Protein AF-A0A3S0S2R3-F1 (afdb_monomer_lite)

Sequence (125 aa):
MLTPEHFPPTIFMGAHTEQGGRIASILKVTPQFHRQPNHDWGVLYRLECEQSPVIDWCDAGFAKCKAGEQAPVIVALEAAAAAADARYIDYLRRLAPEEAAKIVEAEIDNKESVGASGPFMLLTY

Structure (mmCIF, N/CA/C/O backbone):
data_AF-A0A3S0S2R3-F1
#
_entry.id   AF-A0A3S0S2R3-F1
#
loop_
_atom_site.group_PDB
_atom_site.id
_atom_site.type_symbol
_atom_site.label_atom_id
_atom_site.label_alt_id
_atom_site.label_comp_id
_atom_site.label_asym_id
_atom_site.label_entity_id
_atom_site.label_seq_id
_atom_site.pdbx_PDB_ins_code
_atom_site.Cartn_x
_atom_site.Cartn_y
_atom_site.Cartn_z
_atom_site.occupancy
_atom_site.B_iso_or_equiv
_atom_site.auth_seq_id
_atom_site.auth_comp_id
_atom_site.auth_asym_id
_atom_site.auth_atom_id
_atom_site.pdbx_PDB_model_num
ATOM 1 N N . MET A 1 1 ? 20.050 8.092 -18.009 1.00 79.00 1 MET A N 1
ATOM 2 C CA . MET A 1 1 ? 19.028 7.094 -18.384 1.00 79.00 1 MET A CA 1
ATOM 3 C C . MET A 1 1 ? 18.214 6.817 -17.139 1.00 79.00 1 MET A C 1
ATOM 5 O O . MET A 1 1 ? 18.826 6.572 -16.104 1.00 79.00 1 MET A O 1
ATOM 9 N N . LEU A 1 2 ? 16.888 6.940 -17.213 1.00 88.56 2 LEU A N 1
ATOM 10 C CA . LEU A 1 2 ? 16.017 6.607 -16.089 1.00 88.56 2 LEU A CA 1
ATOM 11 C C . LEU A 1 2 ? 16.052 5.097 -15.848 1.00 88.56 2 LEU A C 1
ATOM 13 O O . LEU A 1 2 ? 16.163 4.305 -16.782 1.00 88.56 2 LEU A O 1
ATOM 17 N N . THR A 1 3 ? 16.012 4.720 -14.579 1.00 91.31 3 THR A N 1
ATOM 18 C CA . THR A 1 3 ? 16.038 3.327 -14.119 1.00 91.31 3 THR A CA 1
ATOM 19 C C . THR A 1 3 ? 14.935 3.141 -13.079 1.00 91.31 3 THR A C 1
ATOM 21 O O . THR A 1 3 ? 14.480 4.145 -12.527 1.00 91.31 3 THR A O 1
ATOM 24 N N . PRO A 1 4 ? 14.539 1.897 -12.759 1.00 91.38 4 PRO A N 1
ATOM 25 C CA . PRO A 1 4 ? 13.540 1.626 -11.723 1.00 91.38 4 PRO A CA 1
ATOM 26 C C . PRO A 1 4 ? 13.785 2.346 -10.386 1.00 91.38 4 PRO A C 1
ATOM 28 O O . PRO A 1 4 ? 12.835 2.786 -9.755 1.00 91.38 4 PRO A O 1
ATOM 31 N N . GLU A 1 5 ? 15.047 2.549 -9.985 1.00 91.75 5 GLU A N 1
ATOM 32 C CA . GLU A 1 5 ? 15.402 3.244 -8.730 1.00 91.75 5 GLU A CA 1
ATOM 33 C C . GLU A 1 5 ? 15.054 4.739 -8.725 1.00 91.75 5 GLU A C 1
ATOM 35 O O . GLU A 1 5 ? 15.011 5.364 -7.670 1.00 91.75 5 GLU A O 1
ATOM 40 N N . HIS A 1 6 ? 14.833 5.329 -9.901 1.00 90.69 6 HIS A N 1
ATOM 41 C CA . HIS A 1 6 ? 14.395 6.717 -10.027 1.00 90.69 6 HIS A CA 1
ATOM 42 C C . HIS A 1 6 ? 12.870 6.853 -9.926 1.00 90.69 6 HIS A C 1
ATOM 44 O O . HIS A 1 6 ? 12.367 7.975 -10.003 1.00 90.69 6 HIS A O 1
ATOM 50 N N . PHE A 1 7 ? 12.129 5.747 -9.771 1.00 87.25 7 PHE A N 1
ATOM 51 C CA . PHE A 1 7 ? 10.687 5.801 -9.581 1.00 87.25 7 PHE A CA 1
ATOM 52 C C . PHE A 1 7 ? 10.361 6.629 -8.325 1.00 87.25 7 PHE A C 1
ATOM 54 O O . PHE A 1 7 ? 10.845 6.311 -7.235 1.00 87.25 7 PHE A O 1
ATOM 61 N N . PRO A 1 8 ? 9.569 7.708 -8.444 1.00 86.12 8 PRO A N 1
ATOM 62 C CA . PRO A 1 8 ? 9.224 8.521 -7.289 1.00 86.12 8 PRO A CA 1
ATOM 63 C C . PRO A 1 8 ? 8.338 7.706 -6.332 1.00 86.12 8 PRO A C 1
ATOM 65 O O . PRO A 1 8 ? 7.343 7.144 -6.787 1.00 86.12 8 PRO A O 1
ATOM 68 N N . PRO A 1 9 ? 8.648 7.655 -5.025 1.00 84.94 9 PRO A N 1
ATOM 69 C CA . PRO A 1 9 ? 7.887 6.846 -4.075 1.00 84.94 9 PRO A CA 1
ATOM 70 C C . PRO A 1 9 ? 6.475 7.396 -3.866 1.00 84.94 9 PRO A C 1
ATOM 72 O O . PRO A 1 9 ? 6.251 8.613 -3.927 1.00 84.94 9 PRO A O 1
ATOM 75 N N . THR A 1 10 ? 5.526 6.516 -3.554 1.00 87.19 10 THR A N 1
ATOM 76 C CA . THR A 1 10 ? 4.166 6.926 -3.190 1.00 87.19 10 THR A CA 1
ATOM 77 C C . THR A 1 10 ? 4.088 7.219 -1.691 1.00 87.19 10 THR A C 1
ATOM 79 O O . THR A 1 10 ? 3.875 6.341 -0.866 1.00 87.19 10 THR A O 1
ATOM 82 N N . ILE A 1 11 ? 4.246 8.494 -1.320 1.00 87.56 11 ILE A N 1
ATOM 83 C CA . ILE A 1 11 ? 4.246 8.939 0.083 1.00 87.56 11 ILE A CA 1
ATOM 84 C C . ILE A 1 11 ? 2.854 8.788 0.712 1.00 87.56 11 ILE A C 1
ATOM 86 O O . ILE A 1 11 ? 1.889 9.418 0.256 1.00 87.56 11 ILE A O 1
ATOM 90 N N . PHE A 1 12 ? 2.790 7.994 1.783 1.00 90.62 12 PHE A N 1
ATOM 91 C CA . PHE A 1 12 ? 1.658 7.880 2.698 1.00 90.62 12 PHE A CA 1
ATOM 92 C C . PHE A 1 12 ? 1.567 9.127 3.588 1.00 90.62 12 PHE A C 1
ATOM 94 O O . PHE A 1 12 ? 2.515 9.482 4.282 1.00 90.62 12 PHE A O 1
ATOM 101 N N . MET A 1 13 ? 0.420 9.802 3.566 1.00 92.31 13 MET A N 1
ATOM 102 C CA . MET A 1 13 ? 0.185 11.071 4.274 1.00 92.31 13 MET A CA 1
ATOM 103 C C . MET A 1 13 ? -0.618 10.887 5.569 1.00 92.31 13 MET A C 1
ATOM 105 O O . MET A 1 13 ? -0.987 11.865 6.220 1.00 92.31 13 MET A O 1
ATOM 109 N N . GLY A 1 14 ? -0.926 9.640 5.928 1.00 91.62 14 GLY A N 1
ATOM 110 C CA . GLY A 1 14 ? -1.824 9.281 7.018 1.00 91.62 14 GLY A CA 1
ATOM 111 C C . GLY A 1 14 ? -3.098 8.618 6.505 1.00 91.62 14 GLY A C 1
ATOM 112 O O . GLY A 1 14 ? -3.179 8.153 5.370 1.00 91.62 14 GLY A O 1
ATOM 113 N N . ALA A 1 15 ? -4.122 8.578 7.352 1.00 92.31 15 ALA A N 1
ATOM 114 C CA . ALA A 1 15 ? -5.421 8.038 6.986 1.00 92.31 15 ALA A CA 1
ATOM 115 C C . ALA A 1 15 ? -6.552 8.920 7.505 1.00 92.31 15 ALA A C 1
ATOM 117 O O . ALA A 1 15 ? -6.485 9.482 8.600 1.00 92.31 15 ALA A O 1
ATOM 118 N N . HIS A 1 16 ? -7.620 9.002 6.722 1.00 92.94 16 HIS A N 1
ATOM 119 C CA . HIS A 1 16 ? -8.873 9.586 7.163 1.00 92.94 16 HIS A CA 1
ATOM 120 C C . HIS A 1 16 ? -9.711 8.517 7.862 1.00 92.94 16 HIS A C 1
ATOM 122 O O . HIS A 1 16 ? -9.859 7.414 7.342 1.00 92.94 16 HIS A O 1
ATOM 128 N N . THR A 1 17 ? -10.255 8.836 9.037 1.00 91.50 17 THR A N 1
ATOM 129 C CA . THR A 1 17 ? -11.117 7.915 9.784 1.00 91.50 17 THR A CA 1
ATOM 130 C C . THR A 1 17 ? -12.539 8.451 9.833 1.00 91.50 17 THR A C 1
ATOM 132 O O . THR A 1 17 ? -12.759 9.557 10.322 1.00 91.50 17 THR A O 1
ATOM 135 N N . GLU A 1 18 ? -13.504 7.645 9.399 1.00 90.44 18 GLU A N 1
ATOM 136 C CA . GLU A 1 18 ? -14.933 7.961 9.497 1.00 90.44 18 GLU A CA 1
ATOM 137 C C . GLU A 1 18 ? -15.730 6.799 10.106 1.00 90.44 18 GLU A C 1
ATOM 139 O O . GLU A 1 18 ? -15.292 5.647 10.104 1.00 90.44 18 GLU A O 1
ATOM 144 N N . GLN A 1 19 ? -16.919 7.082 10.644 1.00 85.12 19 GLN A N 1
ATOM 145 C CA . GLN A 1 19 ? -17.803 6.034 11.158 1.00 85.12 19 GLN A CA 1
ATOM 146 C C . GLN A 1 19 ? -18.439 5.224 10.020 1.00 85.12 19 GLN A C 1
ATOM 148 O O . GLN A 1 19 ? -18.924 5.765 9.025 1.00 85.12 19 GLN A O 1
ATOM 153 N N . GLY A 1 20 ? -18.497 3.902 10.186 1.00 73.69 20 GLY A N 1
ATOM 154 C CA . GLY A 1 2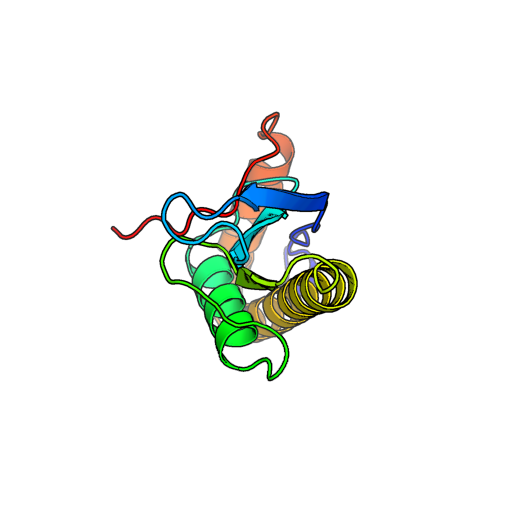0 ? -19.237 3.021 9.293 1.00 73.69 20 GLY A CA 1
ATOM 155 C C . GLY A 1 20 ? -20.745 3.228 9.453 1.00 73.69 20 GLY A C 1
ATOM 156 O O . GLY A 1 20 ? -21.308 2.925 10.499 1.00 73.69 20 GLY A O 1
ATOM 157 N N . GLY A 1 21 ? -21.427 3.686 8.399 1.00 64.12 21 GLY A N 1
ATOM 158 C CA . GLY A 1 21 ? -22.822 4.160 8.455 1.00 64.12 21 GLY A CA 1
ATOM 159 C C . GLY A 1 21 ? -23.915 3.181 8.925 1.00 64.12 21 GLY A C 1
ATOM 160 O O . GLY A 1 21 ? -25.071 3.582 8.993 1.00 64.12 21 GLY A O 1
ATOM 161 N N . ARG A 1 22 ? -23.604 1.914 9.240 1.00 62.25 22 ARG A N 1
ATOM 162 C CA . ARG A 1 22 ? -24.581 0.929 9.762 1.00 62.25 22 ARG A CA 1
ATOM 163 C C . ARG A 1 22 ? -24.227 0.325 11.122 1.00 62.25 22 ARG A C 1
ATOM 165 O O . ARG A 1 22 ? -25.116 -0.212 11.772 1.00 62.25 22 ARG A O 1
ATOM 172 N N . ILE A 1 23 ? -22.968 0.392 11.557 1.00 61.09 23 ILE A N 1
ATOM 173 C CA . ILE A 1 23 ? -22.512 -0.200 12.822 1.00 61.09 23 ILE A CA 1
ATOM 174 C C . ILE A 1 23 ? -21.620 0.831 13.506 1.00 61.09 23 ILE A C 1
ATOM 176 O O . ILE A 1 23 ? -20.475 1.017 13.110 1.00 61.09 23 ILE A O 1
ATOM 180 N N . ALA A 1 24 ? -22.147 1.482 14.546 1.00 62.50 24 ALA A N 1
ATOM 181 C CA . ALA A 1 24 ? -21.483 2.587 15.245 1.00 62.50 24 ALA A CA 1
ATOM 182 C C . ALA A 1 24 ? -20.109 2.223 15.850 1.00 62.50 24 ALA A C 1
ATOM 184 O O . ALA A 1 24 ? -19.336 3.112 16.192 1.00 62.50 24 ALA A O 1
ATOM 185 N N . SER A 1 25 ? -19.797 0.928 15.985 1.00 77.88 25 SER A N 1
ATOM 186 C CA . SER A 1 25 ? -18.521 0.433 16.511 1.00 77.88 25 SER A CA 1
ATOM 187 C C . SER A 1 25 ? -17.447 0.172 15.451 1.00 77.88 25 SER A C 1
ATOM 189 O O . SER A 1 25 ? -16.300 -0.059 15.834 1.00 77.88 25 SER A O 1
ATOM 191 N N . ILE A 1 26 ? -17.786 0.208 14.155 1.00 87.69 26 ILE A N 1
ATOM 192 C CA . ILE A 1 26 ? -16.828 0.015 13.058 1.00 87.69 26 ILE A CA 1
ATOM 193 C C . ILE A 1 26 ? -16.457 1.375 12.477 1.00 87.69 26 ILE A C 1
ATOM 195 O O . ILE A 1 26 ? -17.320 2.168 12.097 1.00 87.69 26 ILE A O 1
ATOM 199 N N . LEU A 1 27 ? -15.159 1.616 12.367 1.00 91.38 27 LEU A N 1
ATOM 200 C CA . LEU A 1 27 ? -14.579 2.757 11.683 1.00 91.38 27 LEU A CA 1
ATOM 201 C C . LEU A 1 27 ? -14.010 2.310 10.342 1.00 91.38 27 LEU A C 1
ATOM 203 O O . LEU A 1 27 ? -13.501 1.195 10.212 1.00 91.38 27 LEU A O 1
ATOM 207 N N . LYS A 1 28 ? -14.102 3.193 9.353 1.00 93.38 28 LYS A N 1
ATOM 208 C CA . LYS A 1 28 ? -13.379 3.069 8.092 1.00 93.38 28 LYS A CA 1
ATOM 209 C C . LYS A 1 28 ? -12.124 3.918 8.179 1.00 93.38 28 LYS A C 1
ATOM 211 O O . LYS A 1 28 ? -12.213 5.095 8.522 1.00 93.38 28 LYS A O 1
ATOM 216 N N . VAL A 1 29 ? -10.985 3.325 7.861 1.00 94.12 29 VAL A N 1
ATOM 217 C CA . VAL A 1 29 ? -9.672 3.964 7.839 1.00 94.12 29 VAL A CA 1
ATOM 218 C C . VAL A 1 29 ? -9.210 3.998 6.386 1.00 94.12 29 VAL A C 1
ATOM 220 O O . VAL A 1 29 ? -8.776 2.986 5.833 1.00 94.12 29 VAL A O 1
ATOM 223 N N . THR A 1 30 ? -9.361 5.156 5.751 1.00 93.94 30 THR A N 1
ATOM 224 C CA . THR A 1 30 ? -9.061 5.371 4.332 1.00 93.94 30 THR A CA 1
ATOM 225 C C . THR A 1 30 ? -7.661 5.970 4.187 1.00 93.94 30 THR A C 1
ATOM 227 O O . THR A 1 30 ? -7.465 7.120 4.603 1.00 93.94 30 THR A O 1
ATOM 230 N N . PRO A 1 31 ? -6.688 5.247 3.603 1.00 93.38 31 PRO A N 1
ATOM 231 C CA . PRO A 1 31 ? -5.335 5.755 3.419 1.00 93.38 31 PRO A CA 1
ATOM 232 C C . PRO A 1 31 ? -5.332 6.994 2.513 1.00 93.38 31 PRO A C 1
ATOM 234 O O . PRO A 1 31 ? -6.111 7.092 1.559 1.00 93.38 31 PRO A O 1
ATOM 237 N N . GLN A 1 32 ? -4.476 7.955 2.850 1.00 92.19 32 GLN A N 1
ATOM 238 C CA . GLN A 1 32 ? -4.272 9.192 2.103 1.00 92.19 32 GLN A CA 1
ATOM 239 C C . GLN A 1 32 ? -2.867 9.196 1.521 1.00 92.19 32 GLN A C 1
ATOM 241 O O . GLN A 1 32 ? -1.894 8.909 2.221 1.00 92.19 32 GLN A O 1
ATOM 246 N N . PHE A 1 33 ? -2.758 9.582 0.257 1.00 89.31 33 PHE A N 1
ATOM 247 C CA . PHE A 1 33 ? -1.483 9.669 -0.4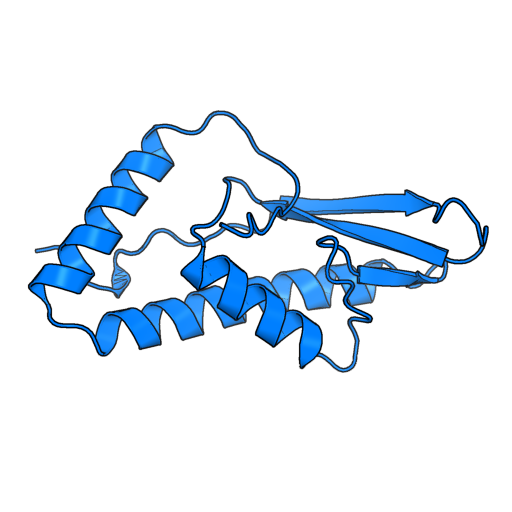42 1.00 89.31 33 PHE A CA 1
ATOM 248 C C . PHE A 1 33 ? -1.273 11.080 -0.983 1.00 89.31 33 PHE A C 1
ATOM 250 O O . PHE A 1 33 ? -2.227 11.810 -1.262 1.00 89.31 33 PHE A O 1
ATOM 257 N N . HIS A 1 34 ? -0.008 11.476 -1.122 1.00 84.00 34 HIS A N 1
ATOM 258 C CA . HIS A 1 34 ? 0.353 12.799 -1.648 1.00 84.00 34 HIS A CA 1
ATOM 259 C C . HIS A 1 34 ? -0.027 12.994 -3.129 1.00 84.00 34 HIS A C 1
ATOM 261 O O . HIS A 1 34 ? -0.037 14.117 -3.623 1.00 84.00 34 HIS A O 1
ATOM 267 N N . ARG A 1 35 ? -0.332 11.898 -3.828 1.00 79.31 35 ARG A N 1
ATOM 268 C CA . ARG A 1 35 ? -0.828 11.851 -5.203 1.00 79.31 35 ARG A CA 1
ATOM 269 C C . ARG A 1 35 ? -1.683 10.604 -5.390 1.00 79.31 35 ARG A C 1
ATOM 271 O O . ARG A 1 35 ? -1.591 9.667 -4.595 1.00 79.31 35 ARG A O 1
ATOM 278 N N . GLN A 1 36 ? -2.450 10.561 -6.471 1.00 75.50 36 GLN A N 1
ATOM 279 C CA . GLN A 1 36 ? -3.102 9.326 -6.881 1.00 75.50 36 GLN A CA 1
ATOM 280 C C . GLN A 1 36 ? -2.044 8.341 -7.410 1.00 75.50 36 GLN A C 1
ATOM 282 O O . GLN A 1 36 ? -1.291 8.708 -8.313 1.00 75.50 36 GLN A O 1
ATOM 287 N N . PRO A 1 37 ? -1.952 7.119 -6.861 1.00 73.50 37 PRO A N 1
ATOM 288 C CA . PRO A 1 37 ? -1.033 6.123 -7.389 1.00 73.50 37 PRO A CA 1
ATOM 289 C C . PRO A 1 37 ? -1.484 5.631 -8.766 1.00 73.50 37 PRO A C 1
ATOM 291 O O . PRO A 1 37 ? -2.680 5.615 -9.073 1.00 73.50 37 PRO A O 1
ATOM 294 N N . ASN A 1 38 ? -0.527 5.179 -9.580 1.00 81.69 38 ASN A N 1
ATOM 295 C CA . ASN A 1 38 ? -0.847 4.468 -10.813 1.00 81.69 38 ASN A CA 1
ATOM 296 C C . ASN A 1 38 ? -1.576 3.138 -10.518 1.00 81.69 38 ASN A C 1
ATOM 298 O O . ASN A 1 38 ? -1.560 2.626 -9.394 1.00 81.69 38 ASN A O 1
ATOM 302 N N . HIS A 1 39 ? -2.253 2.595 -11.533 1.00 85.06 39 HIS A N 1
ATOM 303 C CA . HIS A 1 39 ? -3.108 1.417 -11.371 1.00 85.06 39 HIS A CA 1
ATOM 304 C C . HIS A 1 39 ? -2.329 0.191 -10.872 1.00 85.06 39 HIS A C 1
ATOM 306 O O . HIS A 1 39 ? -2.743 -0.433 -9.897 1.00 85.06 39 HIS A O 1
ATOM 312 N N . ASP A 1 40 ? -1.184 -0.114 -11.485 1.00 88.75 40 ASP A N 1
ATOM 313 C CA . ASP A 1 40 ? -0.386 -1.302 -11.165 1.00 88.75 40 ASP A CA 1
ATOM 314 C C . ASP A 1 40 ? 0.178 -1.251 -9.737 1.00 88.75 40 ASP A C 1
ATOM 316 O O . ASP A 1 40 ? 0.122 -2.238 -8.999 1.00 88.75 40 ASP A O 1
ATOM 320 N N . TRP A 1 41 ? 0.639 -0.079 -9.294 1.00 90.94 41 TRP A N 1
ATOM 321 C CA . TRP A 1 41 ? 1.008 0.161 -7.902 1.00 90.94 41 TRP A CA 1
ATOM 322 C C . TRP A 1 41 ? -0.194 -0.028 -6.975 1.00 90.94 41 TRP A C 1
ATOM 324 O O . TRP A 1 41 ? -0.083 -0.678 -5.937 1.00 90.94 41 TRP A O 1
ATOM 334 N N . GLY A 1 42 ? -1.366 0.489 -7.358 1.00 90.31 42 GLY A N 1
ATOM 335 C CA . GLY A 1 42 ? -2.602 0.340 -6.590 1.00 90.31 42 GLY A CA 1
ATOM 336 C C . GLY A 1 42 ? -3.029 -1.119 -6.409 1.00 90.31 42 GLY A C 1
ATOM 337 O O . GLY A 1 42 ? -3.515 -1.485 -5.336 1.00 90.31 42 GLY A O 1
ATOM 338 N N . VAL A 1 43 ? -2.795 -1.966 -7.415 1.00 91.88 43 VAL A N 1
ATOM 339 C CA . VAL A 1 43 ? -3.004 -3.418 -7.321 1.00 91.88 43 VAL A CA 1
ATOM 340 C C . VAL A 1 43 ? -2.044 -4.041 -6.307 1.00 91.88 43 VAL A C 1
ATOM 342 O O . VAL A 1 43 ? -2.480 -4.815 -5.454 1.00 91.88 43 VAL A O 1
ATOM 345 N N . LEU A 1 44 ? -0.758 -3.682 -6.343 1.00 94.44 44 LEU A N 1
ATOM 346 C CA . LEU A 1 44 ? 0.219 -4.180 -5.369 1.00 94.44 44 LEU A CA 1
ATOM 347 C C . LEU A 1 44 ? -0.106 -3.726 -3.943 1.00 94.44 44 LEU A C 1
ATOM 349 O O . LEU A 1 44 ? -0.056 -4.541 -3.026 1.00 94.44 44 LEU A O 1
ATOM 353 N N . TYR A 1 45 ? -0.506 -2.469 -3.758 1.00 94.62 45 TYR A N 1
ATOM 354 C CA . TYR A 1 45 ? -0.922 -1.946 -2.458 1.00 94.62 45 TYR A CA 1
ATOM 355 C C . TYR A 1 45 ? -2.122 -2.697 -1.890 1.00 94.62 45 TYR A C 1
ATOM 357 O O . TYR A 1 45 ? -2.086 -3.143 -0.743 1.00 94.62 45 TYR A O 1
ATOM 365 N N . ARG A 1 46 ? -3.153 -2.920 -2.713 1.00 93.94 46 ARG A N 1
ATOM 366 C CA . ARG A 1 46 ? -4.305 -3.745 -2.338 1.00 93.94 46 ARG A CA 1
ATOM 367 C C . ARG A 1 46 ? -3.868 -5.139 -1.880 1.00 93.94 46 ARG A C 1
ATOM 369 O O . ARG A 1 46 ? -4.327 -5.594 -0.837 1.00 93.94 46 ARG A O 1
ATOM 376 N N . LEU A 1 47 ? -2.975 -5.795 -2.624 1.00 94.81 47 LEU A N 1
ATOM 377 C CA . LEU A 1 47 ? -2.473 -7.124 -2.267 1.00 94.81 47 LEU A CA 1
ATOM 378 C C . LEU A 1 47 ? -1.736 -7.124 -0.920 1.00 94.81 47 LEU A C 1
ATOM 380 O O . LEU A 1 47 ? -1.916 -8.054 -0.138 1.00 94.81 47 LEU A O 1
ATOM 384 N N . GLU A 1 48 ? -0.932 -6.099 -0.628 1.00 96.12 48 GLU A N 1
ATOM 385 C CA . GLU A 1 48 ? -0.256 -5.966 0.673 1.00 96.12 48 GLU A CA 1
ATOM 386 C C . GLU A 1 48 ? -1.251 -5.719 1.813 1.00 96.12 48 GLU A C 1
ATOM 388 O O . GLU A 1 48 ? -1.107 -6.277 2.903 1.00 96.12 48 GLU A O 1
ATOM 393 N N . CYS A 1 49 ? -2.302 -4.936 1.560 1.00 95.94 49 CYS A N 1
ATOM 394 C CA . CYS A 1 49 ? -3.387 -4.751 2.516 1.00 95.94 49 CYS A CA 1
ATOM 395 C C . CYS A 1 49 ? -4.129 -6.063 2.803 1.00 95.94 49 CYS A C 1
ATOM 397 O O . CYS A 1 49 ? -4.358 -6.382 3.964 1.00 95.94 49 CYS A O 1
ATOM 399 N N . GLU A 1 50 ? -4.461 -6.844 1.774 1.00 95.38 50 GLU A N 1
ATOM 400 C CA . GLU A 1 50 ? -5.161 -8.131 1.909 1.00 95.38 50 GLU A CA 1
ATOM 401 C C . GLU A 1 50 ? -4.302 -9.224 2.573 1.00 95.38 50 GLU A C 1
ATOM 403 O O . GLU A 1 50 ? -4.837 -10.135 3.203 1.00 95.38 50 GLU A O 1
ATOM 408 N N . GLN A 1 51 ? -2.973 -9.150 2.446 1.00 95.19 51 GLN A N 1
ATOM 409 C CA . GLN A 1 51 ? -2.037 -10.099 3.064 1.00 95.19 51 GLN A CA 1
ATOM 410 C C . GLN A 1 51 ? -1.717 -9.766 4.527 1.00 95.19 51 GLN A C 1
ATOM 412 O O . GLN A 1 51 ? -1.196 -10.615 5.255 1.00 95.19 51 GLN A O 1
ATOM 417 N N . SER A 1 52 ? -2.007 -8.543 4.972 1.00 95.75 52 SER A N 1
ATOM 418 C CA . SER A 1 52 ? -1.697 -8.114 6.330 1.00 95.75 52 SER A CA 1
ATOM 419 C C . SER A 1 52 ? -2.661 -8.732 7.348 1.00 95.75 52 SER A C 1
ATOM 421 O O . SER A 1 52 ? -3.872 -8.549 7.238 1.00 95.75 52 SER A O 1
ATOM 423 N N . PRO A 1 53 ? -2.163 -9.374 8.424 1.00 94.75 53 PRO A N 1
ATOM 424 C CA . PRO A 1 53 ? -3.023 -9.915 9.478 1.00 94.75 53 PRO A CA 1
ATOM 425 C C . PRO A 1 53 ? -3.694 -8.825 10.334 1.00 94.75 53 PRO A C 1
ATOM 427 O O . PRO A 1 53 ? -4.542 -9.138 11.166 1.00 94.75 53 PRO A O 1
ATOM 430 N N . VAL A 1 54 ? -3.288 -7.559 10.175 1.00 95.38 54 VAL A N 1
ATOM 431 C CA . VAL A 1 54 ? -3.795 -6.407 10.943 1.00 95.38 54 VAL A CA 1
ATOM 432 C C . VAL A 1 54 ? -4.871 -5.639 10.168 1.00 95.38 54 VAL A C 1
ATOM 434 O O . VAL A 1 54 ? -5.675 -4.932 10.772 1.00 95.38 54 VAL A O 1
ATOM 437 N N . ILE A 1 55 ? -4.894 -5.754 8.838 1.00 96.00 55 ILE A N 1
ATOM 438 C CA . ILE A 1 55 ? -5.751 -4.941 7.973 1.00 96.00 55 ILE A CA 1
ATOM 439 C C . ILE A 1 55 ? -6.971 -5.765 7.553 1.00 96.00 55 ILE A C 1
ATOM 441 O O . ILE A 1 55 ? -6.867 -6.689 6.757 1.00 96.00 55 ILE A O 1
ATOM 445 N N . ASP A 1 56 ? -8.156 -5.382 8.032 1.00 95.69 56 ASP A N 1
ATOM 446 C CA . ASP A 1 56 ? -9.430 -5.854 7.471 1.00 95.69 56 ASP A CA 1
ATOM 447 C C . ASP A 1 56 ? -9.783 -4.999 6.243 1.00 95.69 56 ASP A C 1
ATOM 449 O O . ASP A 1 56 ? -10.521 -4.009 6.330 1.00 95.69 56 ASP A O 1
ATOM 453 N N . TRP A 1 57 ? -9.150 -5.309 5.108 1.00 94.75 57 TRP A N 1
ATOM 454 C CA . TRP A 1 57 ? -9.268 -4.524 3.879 1.00 94.75 57 TRP A CA 1
ATOM 455 C C . TRP A 1 57 ? -10.652 -4.650 3.231 1.00 94.75 57 TRP A C 1
ATOM 457 O O . TRP A 1 57 ? -11.259 -5.718 3.182 1.00 94.75 57 TRP A O 1
ATOM 467 N N . CYS A 1 58 ? -11.151 -3.540 2.692 1.00 89.69 58 CYS A N 1
ATOM 468 C CA . CYS A 1 58 ? -12.361 -3.494 1.884 1.00 89.69 58 CYS A CA 1
ATOM 469 C C . CYS A 1 58 ? -12.052 -2.971 0.487 1.00 89.69 58 CYS A C 1
ATOM 471 O O . CYS A 1 58 ? -11.466 -1.900 0.336 1.00 89.69 58 CYS A O 1
ATOM 473 N N . ASP A 1 59 ? -12.593 -3.651 -0.522 1.00 80.81 59 ASP A N 1
ATOM 474 C CA . ASP A 1 59 ? -12.464 -3.324 -1.951 1.00 80.81 59 ASP A CA 1
ATOM 475 C C . ASP A 1 59 ? -12.856 -1.885 -2.318 1.00 80.81 59 ASP A C 1
ATOM 477 O O . ASP A 1 59 ? -12.453 -1.373 -3.355 1.00 80.81 59 ASP A O 1
ATOM 481 N N . ALA A 1 60 ? -13.599 -1.208 -1.443 1.00 82.31 60 ALA A N 1
ATOM 482 C CA . ALA A 1 60 ? -13.925 0.209 -1.547 1.00 82.31 60 ALA A CA 1
ATOM 483 C C . ALA A 1 60 ? -12.778 1.159 -1.121 1.00 82.31 60 ALA A C 1
ATOM 485 O O . ALA A 1 60 ? -13.017 2.354 -0.961 1.00 82.31 60 ALA A O 1
ATOM 486 N N . GLY A 1 61 ? -11.556 0.654 -0.921 1.00 87.62 61 GLY A N 1
ATOM 487 C CA . GLY A 1 61 ? -10.354 1.463 -0.695 1.00 87.62 61 GLY A CA 1
ATOM 488 C C . GLY A 1 61 ? -10.115 1.884 0.757 1.00 87.62 61 GLY A C 1
ATOM 489 O O . GLY A 1 61 ? -9.481 2.909 0.993 1.00 87.62 61 GL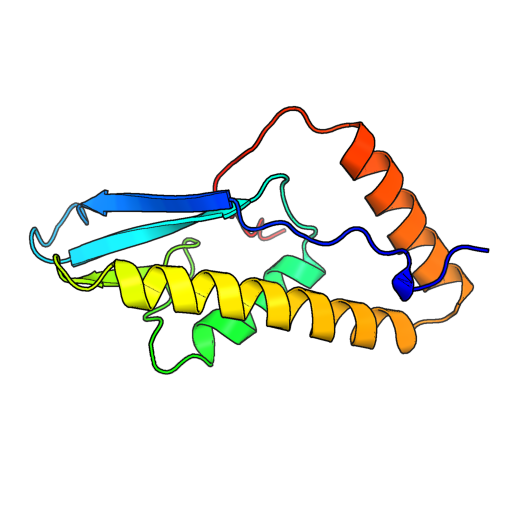Y A O 1
ATOM 490 N N . PHE A 1 62 ? -10.626 1.133 1.734 1.00 90.94 62 PHE A N 1
ATOM 491 C CA . PHE A 1 62 ? -10.429 1.429 3.157 1.00 90.94 62 PHE A CA 1
ATOM 492 C C . PHE A 1 62 ? -10.260 0.156 3.985 1.00 90.94 62 PHE A C 1
ATOM 494 O O . PHE A 1 62 ? -10.766 -0.904 3.621 1.00 90.94 62 PHE A O 1
ATOM 501 N N . ALA A 1 63 ? -9.612 0.275 5.141 1.00 94.12 63 ALA A N 1
ATOM 502 C CA . ALA A 1 63 ? -9.582 -0.772 6.156 1.00 94.12 63 ALA A CA 1
ATOM 503 C C . ALA A 1 63 ? -10.708 -0.570 7.178 1.00 94.12 63 ALA A C 1
ATOM 505 O O . ALA A 1 63 ? -11.047 0.564 7.525 1.00 94.12 63 ALA A O 1
ATOM 506 N N . LYS A 1 64 ? -11.291 -1.653 7.684 1.00 94.31 64 LYS A N 1
ATOM 507 C CA . LYS A 1 64 ? -12.197 -1.612 8.836 1.00 94.31 64 LYS A CA 1
ATOM 508 C C . LYS A 1 64 ? -11.407 -1.804 10.123 1.00 94.31 64 LYS A C 1
ATOM 510 O O . LYS A 1 64 ? -10.494 -2.620 10.186 1.00 94.31 64 LYS A O 1
ATOM 515 N N . CYS A 1 65 ? -11.793 -1.099 11.176 1.00 93.19 65 CYS A N 1
ATOM 516 C CA . CYS A 1 65 ? -11.293 -1.370 12.522 1.00 93.19 65 CYS A CA 1
ATOM 517 C C . CYS A 1 65 ? -12.334 -0.986 13.572 1.00 93.19 65 CYS A C 1
ATOM 519 O O . CYS A 1 65 ? -13.304 -0.282 13.265 1.00 93.19 65 CYS A O 1
ATOM 521 N N . LYS A 1 66 ? -12.150 -1.411 14.824 1.00 91.69 66 LYS A N 1
ATOM 522 C CA . LYS A 1 66 ? -12.969 -0.885 15.923 1.00 91.69 66 LYS A CA 1
ATOM 523 C C . LYS A 1 66 ? -12.446 0.471 16.387 1.00 91.69 66 LYS A C 1
ATOM 525 O O . LYS A 1 66 ? -11.293 0.843 16.157 1.00 91.69 66 LYS A O 1
ATOM 530 N N . ALA A 1 67 ? -13.298 1.215 17.088 1.00 87.12 67 ALA A N 1
ATOM 531 C CA . ALA A 1 67 ? -12.860 2.402 17.811 1.00 87.12 67 ALA A CA 1
ATOM 532 C C . ALA A 1 67 ? -11.771 2.041 18.840 1.00 87.12 67 ALA A C 1
ATOM 534 O O . ALA A 1 67 ? -11.951 1.124 19.637 1.00 87.12 67 ALA A O 1
ATOM 535 N N . GLY A 1 68 ? -10.651 2.765 18.814 1.00 87.81 68 GLY A N 1
ATOM 536 C CA . GLY A 1 68 ? -9.472 2.505 19.648 1.00 87.81 68 GLY A CA 1
ATOM 537 C C . GLY A 1 68 ? -8.393 1.655 18.966 1.00 87.81 68 GLY A C 1
ATOM 538 O O . GLY A 1 68 ? -7.266 1.620 19.451 1.00 87.81 68 GLY A O 1
ATOM 539 N N . GLU A 1 69 ? -8.696 1.018 17.830 1.00 92.25 69 GLU A N 1
ATOM 540 C CA . GLU A 1 69 ? -7.762 0.162 17.078 1.00 92.25 69 GLU A CA 1
ATOM 541 C C . GLU A 1 69 ? -7.170 0.864 15.837 1.00 92.25 69 GLU A C 1
ATOM 543 O O . GLU A 1 69 ? -6.495 0.234 15.029 1.00 92.25 69 GLU A O 1
ATOM 548 N N . GLN A 1 70 ? -7.389 2.172 15.657 1.00 93.88 70 GLN A N 1
ATOM 549 C CA . GLN A 1 70 ? -6.980 2.882 14.437 1.00 93.88 70 GLN A CA 1
ATOM 550 C C . GLN A 1 70 ? -5.458 2.945 14.277 1.00 93.88 70 GLN A C 1
ATOM 552 O O . GLN A 1 70 ? -4.948 2.752 13.181 1.00 93.88 70 GLN A O 1
ATOM 557 N N . ALA A 1 71 ? -4.727 3.219 15.361 1.00 94.94 71 ALA A N 1
ATOM 558 C CA . ALA A 1 71 ? -3.278 3.406 15.317 1.00 94.94 71 ALA A CA 1
ATOM 559 C C . ALA A 1 71 ? -2.521 2.206 14.708 1.00 94.94 71 ALA A C 1
ATOM 561 O O . ALA A 1 71 ? -1.770 2.425 13.756 1.00 94.94 71 ALA A O 1
ATOM 562 N N . PRO A 1 72 ? -2.719 0.950 15.164 1.00 95.94 72 PRO A N 1
ATOM 563 C CA . PRO A 1 72 ? -2.050 -0.193 14.542 1.00 95.94 72 PRO A CA 1
ATOM 564 C C . PRO A 1 72 ? -2.473 -0.410 13.082 1.00 95.94 72 PRO A C 1
ATOM 566 O O . PRO A 1 72 ? -1.640 -0.808 12.273 1.00 95.94 72 PRO A O 1
ATOM 569 N N . VAL A 1 73 ? -3.722 -0.099 12.716 1.00 96.56 73 VAL A N 1
ATOM 570 C CA . VAL A 1 73 ? -4.184 -0.184 11.320 1.00 96.56 73 VAL A CA 1
ATOM 571 C C . VAL A 1 73 ? -3.502 0.864 10.441 1.00 96.56 73 VAL A C 1
ATOM 573 O O . VAL A 1 73 ? -3.061 0.533 9.348 1.00 96.56 73 VAL A O 1
ATOM 576 N N . ILE A 1 74 ? -3.345 2.102 10.915 1.00 96.50 74 ILE A N 1
ATOM 577 C CA . ILE A 1 74 ? -2.641 3.169 10.183 1.00 96.50 74 ILE A CA 1
ATOM 578 C C . ILE A 1 74 ? -1.174 2.794 9.952 1.00 96.50 74 ILE A C 1
ATOM 580 O O . ILE A 1 74 ? -0.692 2.921 8.830 1.00 96.50 74 ILE A O 1
ATOM 584 N N . VAL A 1 75 ? -0.490 2.274 10.976 1.00 97.19 75 VAL A N 1
ATOM 585 C CA . VAL A 1 75 ? 0.896 1.790 10.847 1.00 97.19 75 VAL A CA 1
ATOM 586 C C . VAL A 1 75 ? 0.984 0.637 9.844 1.00 97.19 75 VAL A C 1
ATOM 588 O O . VAL A 1 75 ? 1.900 0.593 9.026 1.00 97.19 75 VAL A O 1
ATOM 591 N N . ALA A 1 76 ? 0.021 -0.287 9.862 1.00 97.12 76 ALA A N 1
ATOM 592 C CA . ALA A 1 76 ? -0.017 -1.377 8.895 1.00 97.12 76 ALA A CA 1
ATOM 593 C C . ALA A 1 76 ? -0.273 -0.874 7.460 1.00 97.12 76 ALA A C 1
ATOM 595 O O . ALA A 1 76 ? 0.334 -1.390 6.524 1.00 97.12 76 ALA A O 1
ATOM 596 N N . LEU A 1 77 ? -1.130 0.137 7.274 1.00 96.50 77 LEU A N 1
ATOM 597 C CA . LEU A 1 77 ? -1.391 0.761 5.969 1.00 96.50 77 LEU A CA 1
ATOM 598 C C . LEU A 1 77 ? -0.155 1.486 5.418 1.00 96.50 77 LEU A C 1
ATOM 600 O O . LEU A 1 77 ? 0.091 1.423 4.214 1.00 96.50 77 LEU A O 1
ATOM 604 N N . GLU A 1 78 ? 0.625 2.140 6.279 1.00 96.00 78 GLU A N 1
ATOM 605 C CA . GLU A 1 78 ? 1.912 2.743 5.915 1.00 96.00 78 GLU A CA 1
ATOM 606 C C . GLU A 1 78 ? 2.931 1.669 5.504 1.00 96.00 78 GLU A C 1
ATOM 608 O O . GLU A 1 78 ? 3.563 1.776 4.452 1.00 96.00 78 GLU A O 1
ATOM 613 N N . ALA A 1 79 ? 3.039 0.585 6.280 1.00 96.62 79 ALA A N 1
ATOM 614 C CA . ALA A 1 79 ? 3.916 -0.539 5.955 1.00 96.62 79 ALA A CA 1
ATOM 615 C C . ALA A 1 79 ? 3.530 -1.214 4.627 1.00 96.62 79 ALA A C 1
ATOM 617 O O . ALA A 1 79 ? 4.407 -1.553 3.832 1.00 96.62 79 ALA A O 1
ATOM 618 N N . ALA A 1 80 ? 2.229 -1.355 4.353 1.00 96.38 80 ALA A N 1
ATOM 619 C CA . ALA A 1 80 ? 1.727 -1.864 3.080 1.00 96.38 80 ALA A CA 1
ATOM 620 C C . ALA A 1 80 ? 2.109 -0.948 1.903 1.00 96.38 80 ALA A C 1
ATOM 622 O O . ALA A 1 80 ? 2.437 -1.446 0.829 1.00 96.38 80 ALA A O 1
ATOM 623 N N . ALA A 1 81 ? 2.131 0.376 2.098 1.00 94.56 81 ALA A N 1
ATOM 624 C CA . ALA A 1 81 ? 2.548 1.323 1.062 1.00 94.56 81 ALA A CA 1
ATOM 625 C C . ALA A 1 81 ? 4.042 1.180 0.742 1.00 94.56 81 ALA A C 1
ATOM 627 O O . ALA A 1 81 ? 4.415 1.089 -0.426 1.00 94.56 81 ALA A O 1
ATOM 628 N N . ALA A 1 82 ? 4.885 1.069 1.773 1.00 94.00 82 ALA A N 1
ATOM 629 C CA . ALA A 1 82 ? 6.317 0.831 1.596 1.00 94.00 82 ALA A CA 1
ATOM 630 C C . ALA A 1 82 ? 6.604 -0.518 0.906 1.00 94.00 82 ALA A C 1
ATOM 632 O O . ALA A 1 82 ? 7.485 -0.610 0.049 1.00 94.00 82 ALA A O 1
ATOM 633 N N . ALA A 1 83 ? 5.844 -1.563 1.247 1.00 95.38 83 ALA A N 1
ATOM 634 C CA . ALA A 1 83 ? 5.963 -2.874 0.614 1.00 95.38 83 ALA A CA 1
ATOM 635 C C . ALA A 1 83 ? 5.502 -2.850 -0.857 1.00 95.38 83 ALA A C 1
ATOM 637 O O . ALA A 1 83 ? 6.164 -3.432 -1.720 1.00 95.38 83 ALA A O 1
ATOM 638 N N . ALA A 1 84 ? 4.432 -2.109 -1.164 1.00 94.50 84 ALA A N 1
ATOM 639 C CA . ALA A 1 84 ? 3.957 -1.902 -2.529 1.00 94.50 84 ALA A CA 1
ATOM 640 C C . ALA A 1 84 ? 4.981 -1.150 -3.389 1.00 94.50 84 ALA A C 1
ATOM 642 O O . ALA A 1 84 ? 5.264 -1.594 -4.500 1.00 94.50 84 ALA A O 1
ATOM 643 N N . ASP A 1 85 ? 5.595 -0.082 -2.864 1.00 92.56 85 ASP A N 1
ATOM 644 C CA . ASP A 1 85 ? 6.696 0.630 -3.531 1.00 92.56 85 ASP A CA 1
ATOM 645 C C . ASP A 1 85 ? 7.852 -0.331 -3.860 1.00 92.56 85 ASP A C 1
ATOM 647 O O . ASP A 1 85 ? 8.311 -0.387 -5.003 1.00 92.56 85 ASP A O 1
ATOM 651 N N . ALA A 1 86 ? 8.284 -1.148 -2.892 1.00 93.81 86 ALA A N 1
ATOM 652 C CA . ALA A 1 86 ? 9.360 -2.116 -3.102 1.00 93.81 86 ALA A CA 1
ATOM 653 C C . ALA A 1 86 ? 9.008 -3.167 -4.172 1.00 93.81 86 ALA A C 1
ATOM 655 O O . ALA A 1 86 ? 9.801 -3.412 -5.086 1.00 93.81 86 ALA A O 1
ATOM 656 N N . ARG A 1 87 ?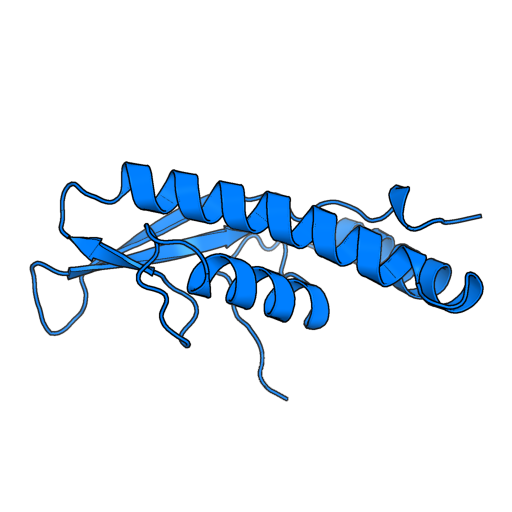 7.801 -3.749 -4.106 1.00 94.44 87 ARG A N 1
ATOM 657 C CA . ARG A 1 87 ? 7.325 -4.713 -5.113 1.00 94.44 87 ARG A CA 1
ATOM 658 C C . ARG A 1 87 ? 7.184 -4.080 -6.492 1.00 94.44 87 ARG A C 1
ATOM 660 O O . ARG A 1 87 ? 7.448 -4.751 -7.489 1.00 94.44 87 ARG A O 1
ATOM 667 N N . TYR A 1 88 ? 6.782 -2.815 -6.564 1.00 93.62 88 TYR A N 1
ATOM 668 C CA . TYR A 1 88 ? 6.630 -2.124 -7.837 1.00 93.62 88 TYR A CA 1
ATOM 669 C C . TYR A 1 88 ? 7.986 -1.842 -8.482 1.00 93.62 88 TYR A C 1
ATOM 671 O O . TYR A 1 88 ? 8.167 -2.115 -9.666 1.00 93.62 88 TYR A O 1
ATOM 679 N N . ILE A 1 89 ? 8.981 -1.412 -7.703 1.00 93.38 89 ILE A N 1
ATOM 680 C CA . ILE A 1 89 ? 10.363 -1.282 -8.188 1.00 93.38 89 ILE A CA 1
ATOM 681 C C . ILE A 1 89 ? 10.880 -2.638 -8.696 1.00 93.38 89 ILE A C 1
ATOM 683 O O . ILE A 1 89 ? 11.456 -2.710 -9.782 1.00 93.38 89 ILE A O 1
ATOM 687 N N . ASP A 1 90 ? 10.623 -3.731 -7.971 1.00 94.62 90 ASP A N 1
ATOM 688 C CA . ASP A 1 90 ? 10.986 -5.083 -8.414 1.00 94.62 90 ASP A CA 1
ATOM 689 C C . ASP A 1 90 ? 10.272 -5.518 -9.698 1.00 94.62 90 ASP A C 1
ATOM 691 O O . ASP A 1 90 ? 10.867 -6.213 -10.525 1.00 94.62 90 ASP A O 1
ATOM 695 N N . TYR A 1 91 ? 9.017 -5.113 -9.888 1.00 93.06 91 TYR A N 1
ATOM 696 C CA . TYR A 1 91 ? 8.293 -5.308 -11.139 1.00 93.06 91 TYR A CA 1
ATOM 697 C C . TYR A 1 91 ? 8.961 -4.540 -12.287 1.00 93.06 91 TYR A C 1
ATOM 699 O O . TYR A 1 91 ? 9.291 -5.145 -13.308 1.00 93.06 91 TYR A O 1
ATOM 707 N N . LEU A 1 92 ? 9.271 -3.255 -12.094 1.00 93.31 92 LEU A N 1
ATOM 708 C CA . LEU A 1 92 ? 9.944 -2.426 -13.099 1.00 93.31 92 LEU A CA 1
ATOM 709 C C . LEU A 1 92 ? 11.327 -2.977 -13.481 1.00 93.31 92 LEU A C 1
ATOM 711 O O . LEU A 1 92 ? 11.709 -2.916 -14.649 1.00 93.31 92 LEU A O 1
ATOM 715 N N . ARG A 1 93 ? 12.066 -3.574 -12.535 1.00 94.12 93 ARG A N 1
ATOM 716 C CA . ARG A 1 93 ? 13.354 -4.248 -12.803 1.00 94.12 93 ARG A CA 1
ATOM 717 C C . ARG A 1 93 ? 13.232 -5.455 -13.742 1.00 94.12 93 ARG A C 1
ATOM 719 O O . ARG A 1 93 ? 14.237 -5.864 -14.318 1.00 94.12 93 ARG A O 1
ATOM 726 N N . ARG A 1 94 ? 12.040 -6.045 -13.881 1.00 93.62 94 ARG A N 1
ATOM 727 C CA . ARG A 1 94 ? 11.784 -7.216 -14.741 1.00 93.62 94 ARG A CA 1
ATOM 728 C C . ARG A 1 94 ? 11.303 -6.843 -16.143 1.00 93.62 94 ARG A C 1
ATOM 730 O O . ARG A 1 94 ? 11.268 -7.718 -17.005 1.00 93.62 94 ARG A O 1
ATOM 737 N N . LEU A 1 95 ? 10.929 -5.584 -16.366 1.00 92.75 95 LEU A N 1
ATOM 738 C CA . LEU A 1 95 ? 10.517 -5.085 -17.676 1.00 92.75 95 LEU A CA 1
ATOM 739 C C . LEU A 1 95 ? 11.721 -4.854 -18.593 1.00 92.75 95 LEU A C 1
ATOM 741 O O . LEU A 1 95 ? 12.876 -4.810 -18.156 1.00 92.75 95 LEU A O 1
ATOM 745 N N . ALA A 1 96 ? 11.449 -4.659 -19.885 1.00 94.44 96 ALA A N 1
ATOM 746 C CA . ALA A 1 96 ? 12.471 -4.169 -20.797 1.00 94.44 96 ALA A CA 1
ATOM 747 C C . ALA A 1 96 ? 12.958 -2.778 -20.326 1.00 94.44 96 ALA A C 1
ATOM 749 O O . ALA A 1 96 ? 12.127 -1.946 -19.954 1.00 94.44 96 ALA A O 1
ATOM 750 N N . PRO A 1 97 ? 14.270 -2.469 -20.370 1.00 92.19 97 PRO A N 1
ATOM 751 C CA . PRO A 1 97 ? 14.794 -1.201 -19.850 1.00 92.19 97 PRO A CA 1
ATOM 752 C C . PRO A 1 97 ? 14.125 0.051 -20.434 1.00 92.19 97 PRO A C 1
ATOM 754 O O . PRO A 1 97 ? 13.922 1.030 -19.724 1.00 92.19 97 PRO A O 1
ATOM 757 N N . GLU A 1 98 ? 13.754 0.016 -21.715 1.00 93.31 98 GLU A N 1
ATOM 758 C CA . GLU A 1 98 ? 13.056 1.117 -22.389 1.00 93.31 98 GLU A CA 1
ATOM 759 C C . GLU A 1 98 ? 11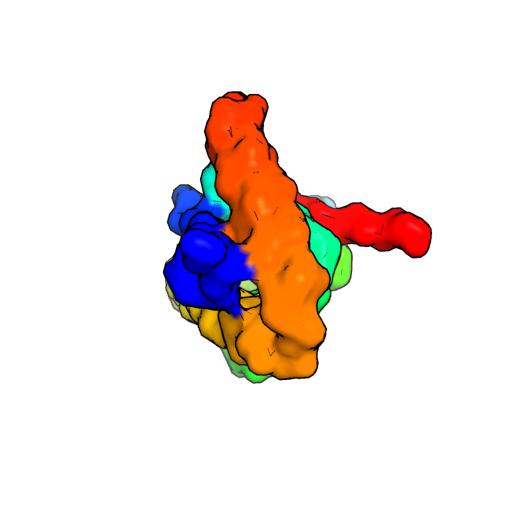.621 1.308 -21.884 1.00 93.31 98 GLU A C 1
ATOM 761 O O . GLU A 1 98 ? 11.133 2.432 -21.805 1.00 93.31 98 GLU A O 1
ATOM 766 N N . GLU A 1 99 ? 10.942 0.217 -21.538 1.00 91.94 99 GLU A N 1
ATOM 767 C CA . GLU A 1 99 ? 9.585 0.241 -20.994 1.00 91.94 99 GLU A CA 1
ATOM 768 C C . GLU A 1 99 ? 9.590 0.755 -19.553 1.00 91.94 99 GLU A C 1
ATOM 770 O O . GLU A 1 99 ? 8.845 1.678 -19.224 1.00 91.94 99 GLU A O 1
ATOM 775 N N . ALA A 1 100 ? 10.506 0.247 -18.723 1.00 91.56 100 ALA A N 1
ATOM 776 C CA . ALA A 1 100 ? 10.701 0.740 -17.363 1.00 91.56 100 ALA A CA 1
ATOM 777 C C . ALA A 1 100 ? 11.044 2.239 -17.347 1.00 91.56 100 ALA A C 1
ATOM 779 O O . ALA A 1 100 ? 10.488 2.990 -16.547 1.00 91.56 100 ALA A O 1
ATOM 780 N N . ALA A 1 101 ? 11.921 2.692 -18.251 1.00 91.69 101 ALA A N 1
ATOM 781 C CA . ALA A 1 101 ? 12.286 4.102 -18.356 1.00 91.69 101 ALA A CA 1
ATOM 782 C C . ALA A 1 101 ? 11.081 4.992 -18.702 1.00 91.69 101 ALA A C 1
ATOM 784 O O . ALA A 1 101 ? 10.921 6.032 -18.071 1.00 91.69 101 ALA A O 1
ATOM 785 N N . LYS A 1 102 ? 10.209 4.564 -19.629 1.00 91.31 102 LYS A N 1
ATOM 786 C CA . LYS A 1 102 ? 8.980 5.298 -19.988 1.00 91.31 102 LYS A CA 1
ATOM 787 C C . LYS A 1 102 ? 8.017 5.435 -18.811 1.00 91.31 102 LYS A C 1
ATOM 789 O O . LYS A 1 102 ? 7.445 6.502 -18.616 1.00 91.31 102 LYS A O 1
ATOM 794 N N . ILE A 1 103 ? 7.843 4.370 -18.024 1.00 89.25 103 ILE A N 1
ATOM 795 C CA . ILE A 1 103 ? 6.970 4.399 -16.841 1.00 89.25 103 ILE A CA 1
ATOM 796 C C . ILE A 1 103 ? 7.531 5.362 -15.789 1.00 89.25 103 ILE A C 1
ATOM 798 O O . ILE A 1 103 ? 6.792 6.172 -15.235 1.00 89.25 103 ILE A O 1
ATOM 802 N N . VAL A 1 104 ? 8.840 5.300 -15.532 1.00 88.56 104 VAL A N 1
ATOM 803 C CA . VAL A 1 104 ? 9.503 6.187 -14.567 1.00 88.56 104 VAL A CA 1
ATOM 804 C C . VAL A 1 104 ? 9.428 7.649 -15.012 1.00 88.56 104 VAL A C 1
ATOM 806 O O . VAL A 1 104 ? 9.143 8.508 -14.185 1.00 88.56 104 VAL A O 1
ATOM 809 N N . GLU A 1 105 ? 9.639 7.931 -16.298 1.00 90.25 105 GLU A N 1
ATOM 810 C CA . GLU A 1 105 ? 9.527 9.280 -16.870 1.00 90.25 105 GLU A CA 1
ATOM 811 C C . GLU A 1 105 ? 8.118 9.850 -16.685 1.00 90.25 105 GLU A C 1
ATOM 813 O O . GLU A 1 105 ? 7.956 10.906 -16.076 1.00 90.25 105 GLU A O 1
ATOM 818 N N . ALA A 1 106 ? 7.094 9.095 -17.096 1.00 85.50 106 ALA A N 1
ATOM 819 C CA . ALA A 1 106 ? 5.700 9.507 -16.958 1.00 85.50 106 ALA A CA 1
ATOM 820 C C . ALA A 1 106 ? 5.306 9.767 -15.495 1.00 85.50 106 ALA A C 1
ATOM 822 O O . ALA A 1 106 ? 4.537 10.682 -15.203 1.00 85.50 106 ALA A O 1
ATOM 823 N N . GLU A 1 107 ? 5.836 8.980 -14.557 1.00 84.62 107 GLU A N 1
ATOM 824 C CA . GLU A 1 107 ? 5.545 9.153 -13.136 1.00 84.62 107 GLU A CA 1
ATOM 825 C C . GLU A 1 107 ? 6.273 10.363 -12.518 1.00 84.62 107 GLU A C 1
ATOM 827 O O . GLU A 1 107 ? 5.734 11.009 -11.612 1.00 84.62 107 GLU A O 1
ATOM 832 N N . ILE A 1 108 ? 7.484 10.687 -12.986 1.00 84.19 108 ILE A N 1
ATOM 833 C CA . ILE A 1 108 ? 8.204 11.905 -12.585 1.00 84.19 108 ILE A CA 1
ATOM 834 C C . ILE A 1 108 ? 7.433 13.140 -13.063 1.00 84.19 108 ILE A C 1
ATOM 836 O O . ILE A 1 108 ? 7.146 14.013 -12.243 1.00 84.19 108 ILE A O 1
ATOM 840 N N . ASP A 1 109 ? 7.007 13.166 -14.326 1.00 79.19 109 ASP A N 1
ATOM 841 C CA . ASP A 1 109 ? 6.210 14.268 -14.881 1.00 79.19 109 ASP A CA 1
ATOM 842 C C . ASP A 1 109 ? 4.865 14.416 -14.149 1.00 79.19 109 ASP A C 1
ATOM 844 O O . ASP A 1 109 ? 4.426 15.523 -13.824 1.00 79.19 109 ASP A O 1
ATOM 848 N N . ASN A 1 110 ? 4.220 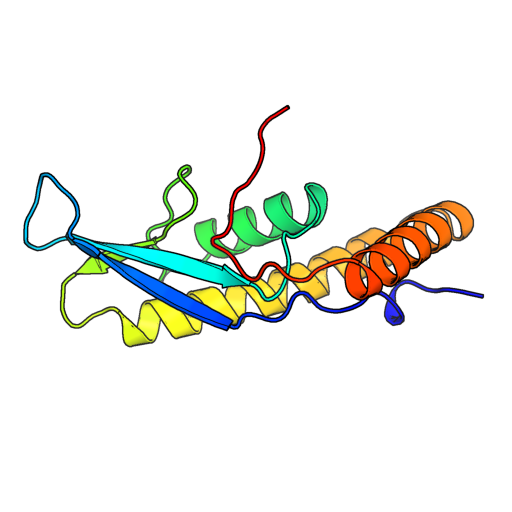13.293 -13.812 1.00 72.19 110 ASN A N 1
ATOM 849 C CA . ASN A 1 110 ? 2.988 13.291 -13.025 1.00 72.19 110 ASN A CA 1
ATOM 850 C C . ASN A 1 110 ? 3.218 13.841 -11.607 1.00 72.19 110 ASN A C 1
ATOM 852 O O . ASN A 1 110 ? 2.416 14.630 -11.115 1.00 72.19 110 ASN A O 1
ATOM 856 N N . LYS A 1 111 ? 4.338 13.508 -10.948 1.00 63.06 111 LYS A N 1
ATOM 857 C CA . LYS A 1 111 ? 4.689 14.085 -9.637 1.00 63.06 111 LYS A CA 1
ATOM 858 C C . LYS A 1 111 ? 4.778 15.614 -9.689 1.00 63.06 111 LYS A C 1
ATOM 860 O O . LYS A 1 111 ? 4.347 16.269 -8.742 1.00 63.06 111 LYS A O 1
ATOM 865 N N . GLU A 1 112 ? 5.319 16.179 -10.765 1.00 57.53 112 GLU A N 1
ATOM 866 C CA . GLU A 1 112 ? 5.429 17.635 -10.931 1.00 57.53 112 GLU A CA 1
ATOM 867 C C . GLU A 1 112 ? 4.073 18.312 -11.210 1.00 57.53 112 GLU A C 1
ATOM 869 O O . GLU A 1 112 ? 3.934 19.521 -11.023 1.00 57.53 112 GLU A O 1
ATOM 874 N N . SER A 1 113 ? 3.052 17.537 -11.593 1.00 50.19 113 SER A N 1
ATOM 875 C CA . SER A 1 113 ? 1.732 18.029 -12.003 1.00 50.19 113 SER A CA 1
ATOM 876 C C . SER A 1 113 ? 0.679 18.104 -10.878 1.00 50.19 113 SER A C 1
ATOM 878 O O . SER A 1 113 ? -0.361 18.742 -11.054 1.00 50.19 113 SER A O 1
ATOM 880 N N . VAL A 1 114 ? 0.889 17.486 -9.706 1.00 49.44 114 VAL A N 1
ATOM 881 C CA . VAL A 1 114 ? -0.228 17.200 -8.777 1.00 49.44 114 VAL A CA 1
ATOM 882 C C . VAL A 1 114 ? -0.283 18.128 -7.556 1.00 49.44 114 VAL A C 1
ATOM 884 O O . VAL A 1 114 ? 0.528 18.057 -6.638 1.00 49.44 114 VAL A O 1
ATOM 887 N N . GLY A 1 115 ? -1.342 18.945 -7.522 1.00 43.31 115 GLY A N 1
ATOM 888 C CA . GLY A 1 115 ? -1.806 19.739 -6.378 1.00 43.31 115 GLY A CA 1
ATOM 889 C C . GLY A 1 115 ? -2.986 19.128 -5.602 1.00 43.31 115 GLY A C 1
ATOM 890 O O . GLY A 1 115 ? -3.728 19.870 -4.964 1.00 43.31 115 GLY A O 1
ATOM 891 N N . ALA A 1 116 ? -3.207 17.811 -5.655 1.00 53.22 116 ALA A N 1
ATOM 892 C CA . ALA A 1 116 ? -4.339 17.167 -4.983 1.00 53.22 116 ALA A CA 1
ATOM 893 C C . ALA A 1 116 ? -3.913 15.910 -4.205 1.00 53.22 116 ALA A C 1
ATOM 895 O O . ALA A 1 116 ? -3.937 14.797 -4.728 1.00 53.22 116 ALA A O 1
ATOM 896 N N . SER A 1 117 ? -3.553 16.092 -2.932 1.00 60.44 117 SER A N 1
ATOM 897 C CA . SER A 1 117 ? -3.562 15.005 -1.947 1.00 60.44 117 SER A CA 1
ATOM 898 C C . SER A 1 117 ? -4.981 14.446 -1.828 1.00 60.44 117 SER A C 1
ATOM 900 O O . SER A 1 117 ? -5.945 15.218 -1.836 1.00 60.44 117 SER A O 1
ATOM 902 N N . GLY A 1 118 ? -5.132 13.131 -1.687 1.00 65.69 118 GLY A N 1
ATOM 903 C CA . GLY A 1 118 ? -6.468 12.542 -1.654 1.00 65.69 118 GLY A CA 1
ATOM 904 C C . GLY A 1 118 ? -6.532 11.085 -1.205 1.00 65.69 118 GLY A C 1
ATOM 905 O O . GLY A 1 118 ? -5.495 10.439 -1.004 1.00 65.69 118 GLY A O 1
ATOM 906 N N . PRO A 1 119 ? -7.763 10.567 -1.028 1.00 75.50 119 PRO A N 1
ATOM 907 C CA . PRO A 1 119 ? -7.989 9.183 -0.649 1.00 75.50 119 PRO A CA 1
ATOM 908 C C . PRO A 1 119 ? -7.494 8.232 -1.733 1.00 75.50 119 PRO A C 1
ATOM 910 O O . PRO A 1 119 ? -7.556 8.532 -2.927 1.00 75.50 119 PRO A O 1
ATOM 913 N N . PHE A 1 120 ? -7.066 7.046 -1.311 1.00 74.75 120 PHE A N 1
ATOM 914 C CA . PHE A 1 120 ? -6.825 5.951 -2.238 1.00 74.75 120 PHE A CA 1
ATOM 915 C C . PHE A 1 120 ? -8.099 5.589 -3.004 1.00 74.75 120 PHE A C 1
ATOM 917 O O . PHE A 1 120 ? -9.121 5.248 -2.407 1.00 74.75 120 PHE A O 1
ATOM 924 N N . MET A 1 121 ? -8.018 5.621 -4.333 1.00 72.81 121 MET A N 1
ATOM 925 C CA . MET A 1 121 ? -9.070 5.143 -5.223 1.00 72.81 121 MET A CA 1
ATOM 926 C C . MET A 1 121 ? -8.449 4.273 -6.309 1.00 72.81 121 MET A C 1
ATOM 928 O O . MET A 1 121 ? -7.777 4.779 -7.211 1.00 72.81 121 MET A O 1
ATOM 932 N N . LEU A 1 122 ? -8.695 2.963 -6.234 1.00 68.75 122 LEU A N 1
ATOM 933 C CA . LEU A 1 122 ? -8.382 2.058 -7.331 1.00 68.75 122 LEU A CA 1
ATOM 934 C C . LEU A 1 122 ? -9.478 2.195 -8.391 1.00 68.75 122 LEU A C 1
ATOM 936 O O . LEU A 1 122 ? -10.575 1.659 -8.236 1.00 68.75 122 LEU A O 1
ATOM 940 N N . LEU A 1 123 ? -9.195 2.946 -9.454 1.00 58.53 123 LEU A N 1
ATOM 941 C CA . LEU A 1 123 ? -10.089 3.013 -10.606 1.00 58.53 123 LEU A CA 1
ATOM 942 C C . LEU A 1 123 ? -10.072 1.646 -11.302 1.00 58.53 123 LEU A C 1
ATOM 944 O O . LEU A 1 123 ? -9.020 1.177 -11.742 1.00 58.53 123 LEU A O 1
ATOM 948 N N . THR A 1 124 ? -11.233 0.997 -11.347 1.00 51.12 124 THR A N 1
ATOM 949 C CA . THR A 1 124 ? -11.477 -0.180 -12.183 1.00 51.12 124 THR A CA 1
ATOM 950 C C . THR A 1 124 ? -11.885 0.333 -13.561 1.00 51.12 124 THR A C 1
ATOM 952 O O . THR A 1 124 ? -12.879 1.050 -13.675 1.00 51.12 124 THR A O 1
ATOM 955 N N . TYR A 1 125 ? -11.062 0.053 -14.573 1.00 41.56 125 TYR A N 1
ATOM 956 C CA . TYR A 1 125 ? -11.373 0.315 -15.980 1.00 41.56 125 TYR A CA 1
ATOM 957 C C . TYR A 1 125 ? -12.106 -0.876 -16.595 1.00 41.56 125 TYR A C 1
ATOM 959 O O . TYR A 1 125 ? -11.781 -2.022 -16.206 1.00 41.56 125 TYR A O 1
#

Foldseek 3Di:
DDALVLADAWDWPWWDWDADPPDRFKIWTFTKTPDADDQQLLVQLQVQLVPDPLFCDDPQRTGIDGPVSRVVNRVSSRVSSVRSSVVVSVVLNPDDRVVSRVVRVVNVVVVVVDPDIDTHDNDDD

Secondary structure (DSSP, 8-state):
---GGGSPP--EEEEEEEE-TT-TTEEEEEEEESSPPPHHHHHHHHHHHHH-TT-EEETTTEEEEETT-HHHHHHHHHHHHHHHHHHHHHHHTTS-HHHHHHHHHHHHHHHHH----EE------

pLDDT: mean 85.97, std 12.75, range [41.56, 97.19]

Radius of gyration: 15.48 Å; chains: 1; bounding box: 44×30×42 Å